Protein 1V30 (pdb70)

InterPro domains:
  IPR009288 Gamma-glutamylcyclotransferase, AIG2-like domain [PF06094] (11-113)
  IPR013024 Gamma-glutamyl cyclotransferase-like [cd06661] (10-86)
  IPR036568 Gamma-glutamyl cyclotransferase-like superfamily [SSF110857] (8-114)

B-factor: mean 22.24, std 8.94, range [10.77, 60.06]

Foldseek 3Di:
DAKAWEQWQCPPPHPNVVLCPPWAWPAKFKFAQWWWFDDPTIAIAGDGDIAITTMIDDDPVSVVVVCVDPVLVQWDWDWTAGPVGIHIYTHGNDDDDHDTDRNNHNCVVVVVVVVPPD

Radius of gyration: 13.66 Å; Cα contacts (8 Å, |Δi|>4): 239; chains: 1; bounding box: 34×33×33 Å

Nearest PDB structures (foldseek):
  1v30-assembly1_A  TM=1.009E+00  e=1.921E-22  Pyrococcus horikoshii
  2qik-assembly1_A  TM=7.817E-01  e=1.006E-06  Bacillus subtilis
  1xhs-assembly1_A  TM=7.812E-01  e=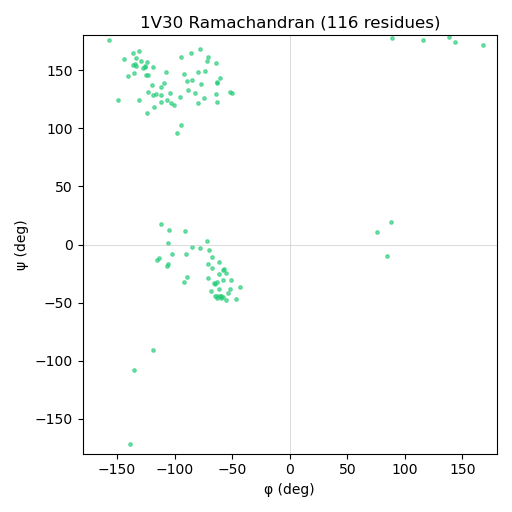1.488E-06  Escherichia coli
  8aq7-assembly2_B  TM=3.906E-01  e=4.083E+00  Homo sapiens
  5wak-assembly1_B  TM=3.330E-01  e=4.829E+00  Homo sapiens

Solvent-accessible surface area: 7212 Å² total; per-residue (Å²): 115,30,79,0,1,5,12,3,26,17,3,149,72,28,108,34,24,151,39,4,139,83,26,107,107,48,12,68,20,96,8,131,35,13,28,1,42,41,48,187,44,6,9,0,17,135,27,183,30,100,0,33,0,8,0,10,48,4,84,142,105,18,25,87,95,8,78,141,32,143,78,26,115,24,27,155,68,33,121,9,70,17,150,64,29,127,3,65,0,26,21,40,27,72,179,49,133,34,132,93,7,135,51,4,24,18,29,29,52,146,118,84,92,108,146,142,130,160

Organism: Pyrococcus horikoshii (strain ATCC 700860 / DSM 12428 / JCM 9974 / NBRC 100139 / OT-3) (NCBI:txid70601)

CATH classification: 3.10.490.10

Secondary structure (DSSP, 8-state):
-EEEEE-STTSTTSTTGGGGTTSEEEEEEEEEEEEEEESSSEEEEEEEEEEEEEEEEE-HHHHHHHTT-GGGGGEEEEEE--TTS-EEEEEE-S---SEE-TTS-TTHHHHHHHHHH-

Structure (mmCIF, N/CA/C/O backbone):
data_1V30
#
_entry.id   1V30
#
_cell.length_a   51.692
_cell.length_b   51.692
_cell.length_c   81.511
_cell.angle_alpha   90.00
_cell.angle_beta   90.00
_cell.angle_gamma   120.00
#
_symmetry.space_group_name_H-M   'P 31 2 1'
#
loop_
_entity.id
_entity.type
_entity.pdbx_description
1 polymer 'Hypothetical UPF0131 protein PH0828'
2 non-polymer '2-[N-CYCLOHEXYLAMINO]ETHANE SULFONIC ACID'
3 water water
#
loop_
_atom_site.group_PDB
_atom_site.id
_atom_site.type_symbol
_atom_site.label_atom_id
_atom_site.label_alt_id
_atom_site.label_comp_id
_atom_site.label_asym_id
_atom_site.label_entity_id
_atom_site.label_seq_id
_atom_site.pdbx_PDB_ins_code
_atom_site.Cartn_x
_atom_site.Cartn_y
_atom_site.Cartn_z
_atom_site.occupancy
_atom_site.B_iso_or_equiv
_atom_site.auth_seq_id
_atom_site.auth_comp_id
_atom_site.auth_asym_id
_atom_site.auth_atom_id
_atom_site.pdbx_PDB_model_num
ATOM 1 N N . SER A 1 7 ? 16.363 37.046 19.051 1.00 33.11 7 SER A N 1
ATOM 2 C CA . SER A 1 7 ? 15.200 36.171 19.379 1.00 32.51 7 SER A CA 1
ATOM 3 C C . SER A 1 7 ? 15.544 34.705 19.132 1.00 31.41 7 SER A C 1
ATOM 4 O O . SER A 1 7 ? 16.016 34.341 18.055 1.00 32.73 7 SER A O 1
ATOM 7 N N . VAL A 1 8 ? 15.305 33.869 20.137 1.00 28.33 8 VAL A N 1
ATOM 8 C CA . VAL A 1 8 ? 15.590 32.441 20.040 1.00 25.27 8 VAL A CA 1
ATOM 9 C C . VAL A 1 8 ? 14.318 31.619 20.230 1.00 22.95 8 VAL A C 1
ATOM 10 O O . VAL A 1 8 ? 13.503 31.913 21.104 1.00 22.86 8 VAL A O 1
ATOM 14 N N . ARG A 1 9 ? 14.155 30.588 19.409 1.00 20.64 9 ARG A N 1
ATOM 15 C CA . ARG A 1 9 ? 12.990 29.719 19.506 1.00 18.47 9 ARG A CA 1
ATOM 16 C C . ARG A 1 9 ? 13.375 28.514 20.361 1.00 17.00 9 ARG A C 1
ATOM 17 O O . ARG A 1 9 ? 14.379 27.854 20.085 1.00 17.05 9 ARG A O 1
ATOM 25 N N . ILE A 1 10 ? 12.594 28.238 21.404 1.00 15.44 10 ILE A N 1
ATOM 26 C CA . ILE A 1 10 ? 12.874 27.101 22.276 1.00 15.20 10 ILE A CA 1
ATOM 27 C C . ILE A 1 10 ? 11.663 26.181 22.404 1.00 12.75 10 ILE A C 1
ATOM 28 O O . ILE A 1 10 ? 10.518 26.621 22.246 1.00 14.99 10 ILE A O 1
ATOM 33 N N . ALA A 1 11 ? 11.925 24.907 22.681 1.00 13.29 11 ALA A N 1
ATOM 34 C CA . ALA A 1 11 ? 10.881 23.901 22.847 1.00 13.73 11 ALA A CA 1
ATOM 35 C C . ALA A 1 11 ? 11.100 23.286 24.222 1.00 12.56 11 ALA A C 1
ATOM 36 O O . ALA A 1 11 ? 12.115 22.619 24.463 1.00 13.21 11 ALA A O 1
ATOM 38 N N . VAL A 1 12 ? 10.153 23.520 25.127 1.00 12.57 12 VAL A N 1
ATOM 39 C CA . VAL A 1 12 ? 10.266 23.016 26.488 1.00 12.15 12 VAL A CA 1
ATOM 40 C C . VAL A 1 12 ? 9.236 21.939 26.806 1.00 11.88 12 VAL A C 1
ATOM 41 O O . VAL A 1 12 ? 8.054 22.059 26.466 1.00 13.25 12 VAL A O 1
ATOM 45 N N . TYR A 1 13 ? 9.704 20.876 27.450 1.00 11.45 13 TYR A N 1
ATOM 46 C CA . TYR A 1 13 ? 8.870 19.730 27.788 1.00 11.82 13 TYR A CA 1
ATOM 47 C C . TYR A 1 13 ? 8.648 19.535 29.277 1.00 12.04 13 TYR A C 1
ATOM 48 O O . TYR A 1 13 ? 7.803 18.733 29.671 1.00 14.06 13 TYR A O 1
ATOM 57 N N . GLY A 1 14 ? 9.395 20.254 30.103 1.00 12.03 14 GLY A N 1
ATOM 58 C CA . GLY A 1 14 ? 9.264 20.040 31.529 1.00 12.58 14 GLY A CA 1
ATOM 59 C C . GLY A 1 14 ? 9.181 21.236 32.442 1.00 12.74 14 GLY A C 1
ATOM 60 O O . GLY A 1 14 ? 8.170 21.935 32.484 1.00 12.66 14 GLY A O 1
ATOM 61 N N . THR A 1 15 ? 10.262 21.463 33.176 1.00 11.45 15 THR A N 1
ATOM 62 C CA . THR A 1 15 ? 10.358 22.523 34.167 1.00 12.23 15 THR A CA 1
ATOM 63 C C . THR A 1 15 ? 9.975 23.933 33.724 1.00 12.41 15 THR A C 1
ATOM 64 O O . THR A 1 15 ? 9.477 24.727 34.532 1.00 11.99 15 THR A O 1
ATOM 68 N N . LEU A 1 16 ? 10.190 24.240 32.452 1.00 12.94 16 LEU A N 1
ATOM 69 C CA . LEU A 1 16 ? 9.865 25.559 31.920 1.00 12.08 16 LEU A CA 1
ATOM 70 C C . LEU A 1 16 ? 8.443 25.686 31.354 1.00 12.56 16 LEU A C 1
ATOM 71 O O . LEU A 1 16 ? 8.006 26.788 31.018 1.00 13.92 16 LEU A O 1
ATOM 76 N N . ARG A 1 17 ? 7.720 24.576 31.247 1.00 13.13 17 ARG A N 1
ATOM 77 C CA . ARG A 1 17 ? 6.355 24.636 30.723 1.00 13.55 17 ARG A CA 1
ATOM 78 C C . ARG A 1 17 ? 5.438 25.448 31.633 1.00 14.66 17 ARG A C 1
ATOM 79 O O . ARG A 1 17 ? 5.699 25.608 32.826 1.00 13.99 17 ARG A O 1
ATOM 87 N N . LYS A 1 18 ? 4.365 25.975 31.052 1.00 14.59 18 LYS A N 1
ATOM 88 C CA . LYS A 1 18 ? 3.403 26.764 31.806 1.00 16.29 18 LYS A CA 1
ATOM 89 C C . LYS A 1 18 ? 2.958 26.031 33.070 1.00 15.68 18 LYS A C 1
ATOM 90 O O . LYS A 1 18 ? 2.579 24.858 33.021 1.00 15.72 18 LYS A O 1
ATOM 96 N N . GLY A 1 19 ? 3.009 26.735 34.198 1.00 15.44 19 GLY A N 1
ATOM 97 C CA . GLY A 1 19 ? 2.596 26.154 35.463 1.00 16.62 19 GLY A CA 1
ATOM 98 C C . GLY A 1 19 ? 3.658 25.339 36.178 1.00 15.37 19 GLY A C 1
ATOM 99 O O . GLY A 1 19 ? 3.471 24.960 37.336 1.00 16.12 19 GLY A O 1
ATOM 100 N N . LYS A 1 20 ? 4.768 25.061 35.499 1.00 14.58 20 LYS A N 1
ATOM 101 C CA . LYS A 1 20 ? 5.850 24.279 36.092 1.00 14.81 20 LYS A CA 1
ATOM 102 C C . LYS A 1 20 ? 6.791 25.179 36.889 1.00 13.80 20 LYS A C 1
ATOM 103 O O . LYS A 1 20 ? 6.782 26.397 36.719 1.00 14.14 20 LYS A O 1
ATOM 109 N N . PRO A 1 21 ? 7.645 24.588 37.746 1.00 14.57 21 PRO A N 1
ATOM 110 C CA . PRO A 1 21 ? 8.570 25.359 38.586 1.00 13.92 21 PRO A CA 1
ATOM 111 C C . PRO A 1 21 ? 9.377 26.543 38.068 1.00 15.51 21 PRO A C 1
ATOM 112 O O . PRO A 1 21 ? 9.582 27.508 38.806 1.00 17.70 21 PRO A O 1
ATOM 116 N N . LEU A 1 22 ? 9.845 26.494 36.830 1.00 14.31 22 LEU A N 1
ATOM 117 C CA . LEU A 1 22 ? 10.640 27.606 36.323 1.00 14.42 22 LEU A CA 1
ATOM 118 C C . LEU A 1 22 ? 9.964 28.413 35.228 1.00 14.01 22 LEU A C 1
ATOM 119 O O . LEU A 1 22 ? 10.620 29.178 34.520 1.00 14.66 22 LEU A O 1
ATOM 124 N N . HIS A 1 23 ? 8.650 28.272 35.098 1.00 14.88 23 HIS A N 1
ATOM 125 C CA . HIS A 1 23 ? 7.963 29.000 34.046 1.00 14.81 23 HIS A CA 1
ATOM 126 C C . HIS A 1 23 ? 8.064 30.513 34.142 1.00 15.55 23 HIS A C 1
ATOM 127 O O . HIS A 1 23 ? 7.949 31.198 33.126 1.00 16.21 23 HIS A O 1
ATOM 134 N N . TRP A 1 24 ? 8.281 31.039 35.343 1.00 16.61 24 TRP A N 1
ATOM 135 C CA . TRP A 1 24 ? 8.373 32.486 35.493 1.00 17.43 24 TRP A CA 1
ATOM 136 C C . TRP A 1 24 ? 9.468 33.099 34.622 1.00 18.24 24 TRP A C 1
ATOM 137 O O . TRP A 1 24 ? 9.424 34.288 34.315 1.00 19.82 24 TRP A 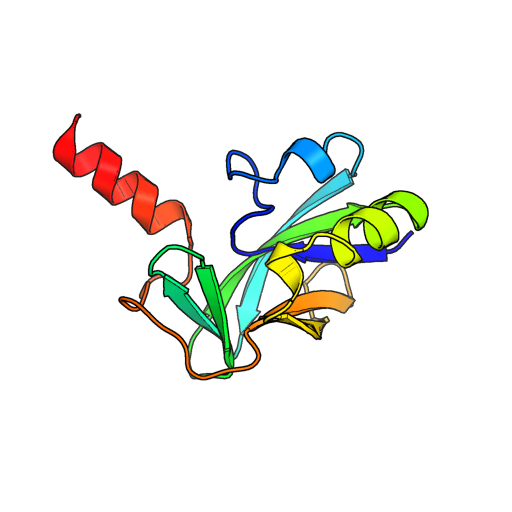O 1
ATOM 148 N N . TYR A 1 25 ? 10.444 32.293 34.211 1.00 18.52 25 TYR A N 1
ATOM 1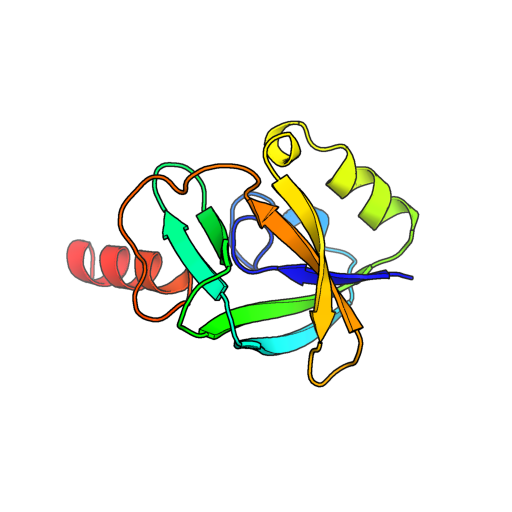49 C CA . TYR A 1 25 ? 11.516 32.796 33.353 1.00 19.23 25 TYR A CA 1
ATOM 150 C C . TYR A 1 25 ? 10.992 33.173 31.967 1.00 19.54 25 TYR A C 1
ATOM 151 O O . TYR A 1 25 ? 11.624 33.950 31.249 1.00 21.19 25 TYR A O 1
ATOM 160 N N . LEU A 1 26 ? 9.837 32.626 31.600 1.00 19.74 26 LEU A N 1
ATOM 161 C CA . LEU A 1 26 ? 9.242 32.879 30.289 1.00 20.89 26 LEU A CA 1
ATOM 162 C C . LEU A 1 26 ? 8.043 33.827 30.293 1.00 22.83 26 LEU A C 1
ATOM 163 O O . LEU A 1 26 ? 7.336 33.936 29.294 1.00 22.82 26 LEU A O 1
ATOM 168 N N . LYS A 1 27 ? 7.820 34.516 31.405 1.00 25.05 27 LYS A N 1
ATOM 169 C CA . LYS A 1 27 ? 6.685 35.426 31.514 1.00 27.77 27 LYS A CA 1
ATOM 170 C C . LYS A 1 27 ? 6.588 36.505 30.439 1.00 28.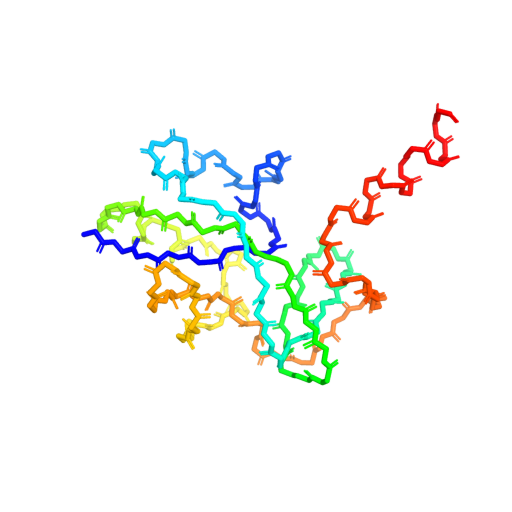56 27 LYS A C 1
ATOM 171 O O . LYS A 1 27 ? 5.497 36.999 30.152 1.00 29.70 27 LYS A O 1
ATOM 177 N N . GLY A 1 28 ? 7.718 36.861 29.836 1.00 27.97 28 GLY A N 1
ATOM 178 C CA . GLY A 1 28 ? 7.700 37.874 28.796 1.00 27.98 28 GLY A CA 1
ATOM 179 C C . GLY A 1 28 ? 7.798 37.287 27.399 1.00 27.57 28 GLY A C 1
ATOM 180 O O . GLY A 1 28 ? 7.636 37.995 26.404 1.00 29.36 28 GLY A O 1
ATOM 181 N N . ALA A 1 29 ? 8.052 35.983 27.325 1.00 26.54 29 ALA A N 1
ATOM 182 C CA . ALA A 1 29 ? 8.194 35.285 26.051 1.00 25.59 29 ALA A CA 1
ATOM 183 C C . ALA A 1 29 ? 6.881 35.126 25.287 1.00 24.94 29 ALA A C 1
ATOM 184 O O . ALA A 1 29 ? 5.798 35.244 25.858 1.00 25.85 29 ALA A O 1
ATOM 186 N N . LYS A 1 30 ? 6.989 34.853 23.990 1.00 23.58 30 LYS A N 1
ATOM 187 C CA . LYS A 1 30 ? 5.810 34.664 23.156 1.00 23.22 30 LYS A CA 1
ATOM 188 C C . LYS A 1 30 ? 5.543 33.182 22.919 1.00 21.53 30 LYS A C 1
ATOM 189 O O . LYS A 1 30 ? 6.389 32.467 22.380 1.00 20.75 30 LYS A O 1
ATOM 195 N N . PHE A 1 31 ? 4.366 32.728 23.338 1.00 21.47 31 PHE A N 1
ATOM 196 C CA . PHE A 1 31 ? 3.961 31.339 23.165 1.00 19.27 31 PHE A CA 1
ATOM 197 C C . PHE A 1 31 ? 3.470 31.148 21.734 1.00 19.26 31 PHE A C 1
ATOM 198 O O . PHE A 1 31 ? 2.541 31.829 21.294 1.00 20.57 31 PHE A O 1
ATOM 206 N N . LEU A 1 32 ? 4.099 30.232 21.004 1.00 17.52 32 LEU A N 1
AT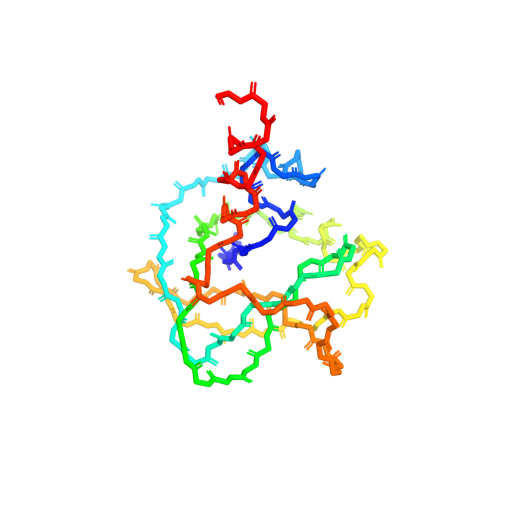OM 207 C CA . LEU A 1 32 ? 3.705 29.966 19.626 1.00 17.51 32 LEU A CA 1
ATOM 208 C C . LEU A 1 32 ? 2.676 28.843 19.565 1.00 17.63 32 LEU A C 1
ATOM 209 O O . LEU A 1 32 ? 1.802 28.833 18.698 1.00 18.77 32 LEU A O 1
ATOM 214 N N . GLY A 1 33 ? 2.783 27.900 20.493 1.00 15.65 33 GLY A N 1
ATOM 215 C CA . GLY A 1 33 ? 1.870 26.775 20.522 1.00 15.32 33 GLY A CA 1
ATOM 216 C C . GLY A 1 33 ? 2.599 25.521 20.956 1.00 15.10 33 GLY A C 1
ATOM 217 O O . GLY A 1 33 ? 3.819 25.536 21.138 1.00 16.48 33 GLY A O 1
ATOM 218 N N . GLU A 1 34 ? 1.858 24.435 21.132 1.00 15.22 34 GLU A N 1
ATOM 219 C CA . GLU A 1 34 ? 2.458 23.173 21.532 1.00 15.00 34 GLU A CA 1
ATOM 220 C C . GLU A 1 34 ? 2.742 22.349 20.288 1.00 15.56 34 GLU A C 1
ATOM 221 O O . GLU A 1 34 ? 2.189 22.608 19.214 1.00 17.08 34 GLU A O 1
ATOM 227 N N . ASP A 1 35 ? 3.617 21.363 20.427 1.00 15.33 35 ASP A N 1
ATOM 228 C CA . ASP A 1 35 ? 3.958 20.495 19.317 1.00 15.62 35 ASP A CA 1
ATOM 229 C C . ASP A 1 35 ? 4.484 19.190 19.896 1.00 16.64 35 ASP A C 1
ATOM 230 O O . ASP A 1 35 ? 4.598 19.046 21.117 1.00 15.79 35 ASP A O 1
ATOM 235 N N . TRP A 1 36 ? 4.777 18.236 19.021 1.00 18.52 36 TRP A N 1
ATOM 236 C CA . TRP A 1 36 ? 5.313 16.951 19.441 1.00 19.68 36 TRP A CA 1
ATOM 237 C C . TRP A 1 36 ? 6.635 16.710 18.727 1.00 20.59 36 TRP A C 1
ATOM 238 O O . TRP A 1 36 ? 6.735 16.880 17.509 1.00 21.54 36 TRP A O 1
ATOM 249 N N . ILE A 1 37 ? 7.651 16.330 19.491 1.00 20.10 37 ILE A N 1
ATOM 250 C CA . ILE A 1 37 ? 8.966 16.059 18.929 1.00 20.55 37 ILE A CA 1
ATOM 251 C C . ILE A 1 37 ? 9.153 14.548 18.845 1.00 19.58 37 ILE A C 1
ATOM 252 O O . ILE A 1 37 ? 9.068 13.842 19.850 1.00 19.06 37 ILE A O 1
ATOM 257 N N . GLU A 1 38 ? 9.395 14.050 17.638 1.00 21.20 38 GLU A N 1
ATOM 258 C CA . GLU A 1 38 ? 9.598 12.624 17.435 1.00 21.74 38 GLU A CA 1
ATOM 259 C C . GLU A 1 38 ? 11.021 12.238 17.821 1.00 20.66 38 GLU A C 1
ATOM 260 O O . GLU A 1 38 ? 11.943 13.040 17.690 1.00 21.07 38 GLU A O 1
ATOM 266 N N . GLY A 1 39 ? 11.194 11.015 18.311 1.00 18.95 39 GLY A N 1
ATOM 267 C CA . GLY A 1 39 ? 12.518 10.545 18.678 1.00 19.00 39 GLY A CA 1
ATOM 268 C C . GLY A 1 39 ? 12.978 10.845 20.092 1.00 18.23 39 GLY A C 1
ATOM 269 O O . GLY A 1 39 ? 14.175 10.805 20.376 1.00 18.46 39 GLY A O 1
ATOM 270 N N . TYR A 1 40 ? 12.039 11.146 20.984 1.00 18.90 40 TYR A N 1
ATOM 271 C CA . TYR A 1 40 ? 12.386 11.436 22.370 1.00 18.09 40 TYR A CA 1
ATOM 272 C C . TYR A 1 40 ? 11.473 10.741 23.369 1.00 17.68 40 TYR A C 1
ATOM 273 O O . TYR A 1 40 ? 10.287 10.539 23.113 1.00 18.89 40 TYR A O 1
ATOM 282 N N . GLN A 1 41 ? 12.049 10.382 24.511 1.00 17.01 41 GLN A N 1
ATOM 283 C CA . GLN A 1 41 ? 11.308 9.750 25.592 1.00 17.41 41 GLN A CA 1
ATOM 284 C C . GLN A 1 41 ? 11.406 10.673 26.797 1.00 15.98 41 GLN A C 1
ATOM 285 O O . GLN A 1 41 ? 12.375 11.423 26.935 1.00 18.20 41 GLN A O 1
ATOM 291 N N . LEU A 1 42 ? 10.407 10.608 27.669 1.00 15.27 42 LEU A N 1
ATOM 292 C CA . LEU A 1 42 ? 10.364 11.454 28.855 1.00 14.91 42 LEU A CA 1
ATOM 293 C C . LEU A 1 42 ? 10.366 10.626 30.131 1.00 13.32 42 LEU A C 1
ATOM 294 O O . LEU A 1 42 ? 9.563 9.705 30.278 1.00 15.43 42 LEU A O 1
ATOM 299 N N . TYR A 1 43 ? 11.272 10.962 31.043 1.00 13.41 43 TYR A N 1
ATOM 300 C CA . TYR A 1 43 ? 11.387 10.286 32.330 1.00 13.80 43 TYR A CA 1
ATOM 301 C C . TYR A 1 43 ? 11.268 11.331 33.430 1.00 13.21 43 TYR A C 1
ATOM 302 O O . TYR A 1 43 ? 11.532 12.515 33.204 1.00 13.89 43 TYR A O 1
ATOM 311 N N . PHE A 1 44 ? 10.889 10.901 34.626 1.00 12.77 44 PHE A N 1
ATOM 312 C CA . PHE A 1 44 ? 10.756 11.842 35.725 1.00 12.04 44 PHE A CA 1
ATOM 313 C C . PHE A 1 44 ? 11.055 11.233 37.084 1.00 12.11 44 PHE A C 1
ATOM 314 O O . PHE A 1 44 ? 10.474 10.216 37.454 1.00 13.91 44 PHE A O 1
ATOM 322 N N . GLU A 1 45 ? 11.997 11.840 37.801 1.00 11.72 45 GLU A N 1
ATOM 323 C CA . GLU A 1 45 ? 12.322 11.413 39.160 1.00 12.10 45 GLU A CA 1
ATOM 324 C C . GLU A 1 45 ? 11.995 12.661 39.982 1.00 12.52 45 GLU A C 1
ATOM 325 O O . GLU A 1 45 ? 10.859 12.823 40.426 1.00 13.63 45 GLU A O 1
ATOM 331 N N . TYR A 1 46 ? 12.975 13.542 40.176 1.00 12.19 46 TYR A N 1
ATOM 332 C CA . TYR A 1 46 ? 12.737 14.803 40.882 1.00 12.84 46 TYR A CA 1
ATOM 333 C C . TYR A 1 46 ? 12.726 15.910 39.831 1.00 13.67 46 TYR A C 1
ATOM 334 O O . TYR A 1 46 ? 12.263 17.026 40.081 1.00 13.99 46 TYR A O 1
ATOM 343 N N . LEU A 1 47 ? 13.254 15.581 38.654 1.00 12.59 47 LEU A N 1
ATOM 344 C CA . LEU A 1 47 ? 13.331 16.489 37.515 1.00 12.55 47 LEU A CA 1
ATOM 345 C C . LEU A 1 47 ? 12.916 15.722 36.273 1.00 12.02 47 LEU A C 1
ATOM 346 O O . LEU A 1 47 ? 13.043 14.497 36.220 1.00 13.06 47 LEU A O 1
ATOM 351 N N . PRO A 1 48 ? 12.420 16.434 35.254 1.00 11.91 48 PRO A N 1
ATOM 352 C CA . PRO A 1 48 ? 12.000 15.798 34.003 1.00 10.90 48 PRO A CA 1
ATOM 353 C C . PRO A 1 48 ? 13.207 15.633 33.085 1.00 10.77 48 PRO A C 1
ATOM 354 O O . PRO A 1 48 ? 14.065 16.516 33.016 1.00 11.41 48 PRO A O 1
ATOM 358 N N . TYR A 1 49 ? 13.261 14.513 32.373 1.00 12.38 49 TYR A N 1
ATOM 359 C CA . TYR A 1 49 ? 14.378 14.237 31.480 1.00 13.10 49 TYR A CA 1
ATOM 360 C C . TYR A 1 49 ? 13.948 13.793 30.096 1.00 13.54 49 TYR A C 1
ATOM 361 O O . TYR A 1 49 ? 13.212 12.825 29.952 1.00 14.05 49 TYR A O 1
ATOM 370 N N . ALA A 1 50 ? 14.410 14.506 29.075 1.00 14.58 50 ALA A N 1
ATOM 371 C CA . ALA A 1 50 ? 14.109 14.116 27.704 1.00 14.32 50 ALA A CA 1
ATOM 372 C C . ALA A 1 50 ? 15.398 13.536 27.136 1.00 14.73 50 ALA A C 1
ATOM 373 O O . ALA A 1 50 ? 16.449 14.176 27.178 1.00 16.30 50 ALA A O 1
ATOM 375 N N .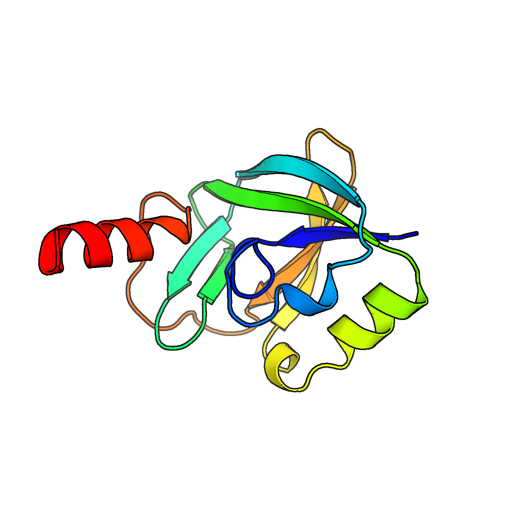 VAL A 1 51 ? 15.317 12.305 26.649 1.00 15.66 51 VAL A N 1
ATOM 376 C CA . VAL A 1 51 ? 16.470 11.637 26.055 1.00 16.81 51 VAL A CA 1
ATOM 377 C C . VAL A 1 51 ? 16.021 11.006 24.753 1.00 18.49 51 VAL A C 1
ATOM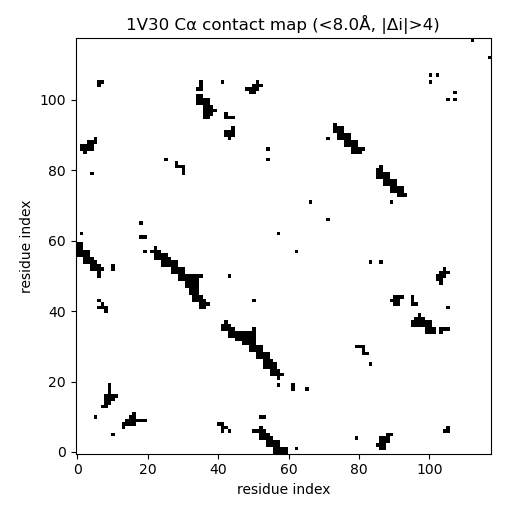 378 O O . VAL A 1 51 ? 14.847 10.686 24.586 1.00 17.37 51 VAL A O 1
ATOM 382 N N . LYS A 1 52 ? 16.954 10.833 23.825 1.00 19.36 52 LYS A N 1
ATOM 383 C CA . LYS A 1 52 ? 16.611 10.235 22.546 1.00 20.55 52 LYS A CA 1
ATOM 384 C C . LYS A 1 52 ? 16.138 8.806 22.737 1.00 20.17 52 LYS A C 1
ATOM 385 O O . LYS A 1 52 ? 16.683 8.062 23.549 1.00 21.23 52 LYS A O 1
ATOM 391 N N . GLY A 1 53 ? 15.113 8.436 21.979 1.00 20.24 53 GLY A N 1
ATOM 392 C CA . GLY A 1 53 ? 14.565 7.099 22.063 1.00 22.37 53 GLY A CA 1
ATOM 393 C C . GLY A 1 53 ? 13.246 7.021 21.323 1.00 23.87 53 GLY A C 1
ATOM 394 O O . GLY A 1 53 ? 12.710 8.034 20.879 1.00 24.51 53 GLY A O 1
ATOM 395 N N . LYS A 1 54 ? 12.725 5.808 21.189 1.00 25.00 54 LYS A N 1
ATOM 396 C CA . LYS A 1 54 ? 11.459 5.574 20.508 1.00 26.07 54 LYS A CA 1
ATOM 397 C C . LYS A 1 54 ? 10.302 6.264 21.226 1.00 24.38 54 LYS A C 1
ATOM 398 O O . LYS A 1 54 ? 10.064 6.010 22.407 1.00 26.10 54 LYS A O 1
ATOM 404 N N . GLY A 1 55 ? 9.589 7.131 20.511 1.00 23.43 55 GLY A N 1
ATOM 405 C CA . GLY A 1 55 ? 8.458 7.828 21.102 1.00 22.48 55 GLY A CA 1
ATOM 406 C C . GLY A 1 55 ? 8.355 9.294 20.723 1.00 21.65 55 GLY A C 1
ATOM 407 O O . GLY A 1 55 ? 9.193 9.813 19.984 1.00 21.46 55 GLY A O 1
ATOM 408 N N . LYS A 1 56 ? 7.314 9.964 21.212 1.00 19.78 56 LYS A N 1
ATOM 409 C CA . LYS A 1 56 ? 7.140 11.384 20.928 1.00 19.80 56 LYS A CA 1
ATOM 410 C C . LYS A 1 56 ? 7.016 12.182 22.217 1.00 19.49 56 LYS A C 1
ATOM 411 O O . LYS A 1 56 ? 6.449 11.721 23.208 1.00 18.63 56 LYS A O 1
ATOM 417 N N . LEU A 1 57 ? 7.543 13.396 22.177 1.00 18.54 57 LEU A N 1
ATOM 418 C CA . LEU A 1 57 ? 7.574 14.276 23.332 1.00 17.05 57 LEU A CA 1
ATOM 419 C C . LEU A 1 57 ? 6.756 15.550 23.144 1.00 15.62 57 LEU A C 1
ATOM 420 O O . LEU A 1 57 ? 6.915 16.256 22.147 1.00 17.30 57 LEU A O 1
ATOM 425 N N . LYS A 1 58 ? 5.885 15.851 24.103 1.00 15.36 58 LYS A N 1
ATOM 426 C CA . LYS A 1 58 ? 5.081 17.060 24.017 1.00 15.75 58 LYS A CA 1
ATOM 427 C C . LYS A 1 58 ? 5.885 18.257 24.510 1.00 14.85 58 LYS A C 1
ATOM 428 O O . LYS A 1 58 ? 6.492 18.216 25.587 1.00 14.93 58 LYS A O 1
ATOM 434 N N . VAL A 1 59 ? 5.889 19.319 23.715 1.00 13.50 59 VAL A N 1
ATOM 435 C CA . VAL A 1 59 ? 6.598 20.535 24.071 1.00 13.42 59 VAL A CA 1
ATOM 436 C C . VAL A 1 59 ? 5.732 21.761 23.847 1.00 14.54 59 VAL A C 1
ATOM 437 O O . VAL A 1 59 ? 4.730 21.718 23.126 1.00 14.33 59 VAL A O 1
ATOM 441 N N . GLU A 1 60 ? 6.125 22.845 24.502 1.00 13.63 60 GLU A N 1
ATOM 442 C CA . GLU A 1 60 ? 5.499 24.146 24.338 1.00 13.85 60 GLU A CA 1
ATOM 443 C C . GLU A 1 60 ? 6.611 24.921 23.645 1.00 14.01 60 GLU A C 1
ATOM 444 O O . GLU A 1 60 ? 7.756 24.911 24.107 1.00 14.11 60 GLU A O 1
ATOM 450 N N . VAL A 1 61 ? 6.293 25.573 22.533 1.00 14.30 61 VAL A N 1
ATOM 451 C CA . VAL A 1 61 ? 7.299 26.322 21.792 1.00 14.08 61 VAL A CA 1
ATOM 452 C C . VAL A 1 61 ? 7.155 27.821 22.027 1.00 15.36 61 VAL A C 1
ATOM 453 O O . VAL A 1 61 ? 6.058 28.379 21.908 1.00 16.14 61 VAL A O 1
ATOM 457 N N . TYR A 1 62 ? 8.271 28.463 22.362 1.00 15.81 62 TYR A N 1
ATOM 458 C CA . TYR A 1 62 ? 8.296 29.894 22.637 1.00 17.52 62 TYR A CA 1
ATOM 459 C C . TYR A 1 62 ? 9.374 30.626 21.862 1.00 17.76 62 TYR A C 1
ATOM 460 O O . TYR A 1 62 ? 10.362 30.031 21.420 1.00 18.36 62 TYR A O 1
ATOM 469 N N . GLU A 1 63 ? 9.171 31.929 21.710 1.00 19.33 63 GLU A N 1
ATOM 470 C CA . GLU A 1 63 ? 10.148 32.802 21.079 1.00 20.49 63 GLU A CA 1
ATOM 471 C C . GLU A 1 63 ? 10.600 33.659 22.254 1.00 20.27 63 GLU A C 1
ATOM 472 O O . GLU A 1 63 ? 9.772 34.290 22.915 1.00 20.80 63 GLU A O 1
ATOM 478 N N . VAL A 1 64 ? 11.900 33.664 22.535 1.00 20.29 64 VAL A N 1
ATOM 479 C CA . VAL A 1 64 ? 12.438 34.448 23.642 1.00 21.33 64 VAL A CA 1
ATOM 480 C C . VAL A 1 64 ? 13.572 35.329 23.132 1.00 21.25 64 VAL A C 1
ATOM 481 O O . VAL A 1 64 ? 14.226 34.986 22.149 1.00 22.05 64 VAL A O 1
ATOM 485 N N . ASP A 1 65 ? 13.803 36.467 23.783 1.00 22.50 65 ASP A N 1
ATOM 486 C CA . ASP A 1 65 ? 14.893 37.330 23.347 1.00 23.10 65 ASP A CA 1
ATOM 487 C C . ASP A 1 65 ? 16.221 36.766 23.839 1.00 22.66 65 ASP A C 1
ATOM 488 O O . ASP A 1 65 ? 16.251 35.847 24.661 1.00 21.84 65 ASP A O 1
ATOM 493 N N . LYS A 1 66 ? 17.314 37.312 23.322 1.00 23.07 66 LYS A N 1
ATOM 494 C CA . LYS A 1 66 ? 18.653 36.858 23.672 1.00 23.90 66 LYS A CA 1
ATOM 495 C C . LYS A 1 66 ? 18.939 36.880 25.170 1.00 22.37 66 LYS A C 1
ATOM 496 O O . LYS A 1 66 ? 19.448 35.904 25.727 1.00 21.14 66 LYS A O 1
ATOM 502 N N . GLU A 1 67 ? 18.606 37.988 25.821 1.00 22.34 67 GLU A N 1
ATOM 503 C CA . GLU A 1 67 ? 18.848 38.135 27.250 1.00 23.31 67 GLU A CA 1
ATOM 504 C C . GLU A 1 67 ? 18.120 37.054 28.044 1.00 22.20 67 GLU A C 1
ATOM 505 O O . GLU A 1 67 ? 18.690 36.453 28.953 1.00 22.33 67 GLU A O 1
ATOM 511 N N . THR A 1 68 ? 16.864 36.800 27.691 1.00 21.87 68 THR A N 1
ATOM 512 C CA . THR A 1 68 ? 16.078 35.784 28.379 1.00 21.68 68 THR A CA 1
ATOM 513 C C . THR A 1 68 ? 16.694 34.400 28.186 1.00 19.80 68 THR A C 1
ATOM 514 O O . THR A 1 68 ? 16.838 33.641 29.144 1.00 19.88 68 THR A O 1
ATOM 518 N N . PHE A 1 69 ? 17.065 34.072 26.952 1.00 18.72 69 PHE A N 1
ATOM 519 C CA . PHE A 1 69 ? 17.670 32.773 26.686 1.00 18.73 69 PHE A CA 1
ATOM 520 C C . PHE A 1 69 ? 18.958 32.586 27.484 1.00 18.37 69 PHE A C 1
ATOM 521 O O . PHE A 1 69 ? 19.179 31.530 28.076 1.00 18.06 69 PHE A O 1
ATOM 529 N N . GLU A 1 70 ? 19.815 33.603 27.493 1.00 18.35 70 GLU A N 1
ATOM 530 C CA . GLU A 1 70 ? 21.070 33.512 28.231 1.00 18.67 70 GLU A CA 1
ATOM 531 C C . GLU A 1 70 ? 20.837 33.322 29.727 1.00 18.49 70 GLU A C 1
ATOM 532 O O . GLU A 1 70 ? 21.569 32.577 30.383 1.00 18.34 70 GLU A O 1
ATOM 538 N N . ARG A 1 71 ? 19.819 33.987 30.271 1.00 18.73 71 ARG A N 1
ATOM 539 C CA . ARG A 1 71 ? 19.516 33.853 31.692 1.00 20.77 71 ARG A CA 1
ATOM 540 C C . ARG A 1 71 ? 19.120 32.420 32.016 1.00 18.77 71 ARG A C 1
ATOM 541 O O . ARG A 1 71 ? 19.568 31.848 33.011 1.00 19.04 71 ARG A O 1
ATOM 549 N N . ILE A 1 72 ? 18.273 31.846 31.170 1.00 18.15 72 ILE A N 1
ATOM 550 C CA . ILE A 1 72 ? 17.817 30.478 31.368 1.00 17.78 72 ILE A CA 1
ATOM 551 C C . ILE A 1 72 ? 18.974 29.494 31.250 1.00 18.55 72 ILE A C 1
ATOM 552 O O . ILE A 1 72 ? 19.113 28.582 32.065 1.00 17.36 72 ILE A O 1
ATOM 557 N N . ASN A 1 73 ? 19.812 29.694 30.238 1.00 18.50 73 ASN A N 1
ATOM 558 C CA . ASN A 1 73 ? 20.938 28.802 29.995 1.00 18.91 73 ASN A CA 1
ATOM 559 C C . ASN A 1 73 ? 22.055 28.953 31.029 1.00 20.29 73 ASN A C 1
ATOM 560 O O . ASN A 1 73 ? 23.098 28.306 30.924 1.00 21.35 73 ASN A O 1
ATOM 565 N N . GLU A 1 74 ? 21.824 29.807 32.023 1.00 20.67 74 GLU A N 1
ATOM 566 C CA . GLU A 1 74 ? 22.778 30.035 33.105 1.00 23.42 74 GLU A CA 1
ATOM 567 C C . GLU A 1 74 ? 22.280 29.376 34.392 1.00 22.71 74 GLU A C 1
ATOM 568 O O . GLU A 1 74 ? 23.058 29.156 35.323 1.00 26.52 74 GLU A O 1
ATOM 574 N N . ILE A 1 75 ? 20.985 29.072 34.442 1.00 22.95 75 ILE A N 1
ATOM 575 C CA . ILE A 1 75 ? 20.382 28.444 35.619 1.00 22.51 75 ILE A CA 1
ATOM 576 C C . ILE A 1 75 ? 21.173 27.200 36.030 1.00 21.95 75 ILE A C 1
ATOM 577 O O . ILE A 1 75 ? 21.490 26.346 35.201 1.00 20.36 75 ILE A O 1
ATOM 582 N N . GLU A 1 76 ? 21.489 27.106 37.317 1.00 21.03 76 GLU A N 1
ATOM 583 C CA . GLU A 1 76 ? 22.260 25.990 37.847 1.00 20.44 76 GLU A CA 1
ATOM 584 C C . GLU A 1 76 ? 21.684 24.617 37.498 1.00 18.46 76 GLU A C 1
ATOM 585 O O . GLU A 1 76 ? 22.421 23.698 37.146 1.00 18.86 76 GLU A O 1
ATOM 591 N N . ILE A 1 77 ? 20.364 24.482 37.586 1.00 16.89 77 ILE A N 1
ATOM 592 C CA . ILE A 1 77 ? 19.710 23.210 37.309 1.00 18.05 77 ILE A CA 1
ATOM 593 C C . ILE A 1 77 ? 19.922 22.724 35.873 1.00 16.16 77 ILE A C 1
ATOM 594 O O . ILE A 1 77 ? 19.686 21.557 35.560 1.00 17.39 77 ILE A O 1
ATOM 599 N N . GLY A 1 78 ? 20.377 23.620 35.002 1.00 15.98 78 GLY A N 1
ATOM 600 C CA . GLY A 1 78 ? 20.622 23.244 33.622 1.00 16.72 78 GLY A CA 1
ATOM 601 C C . GLY A 1 78 ? 21.923 22.476 33.440 1.00 17.49 78 GLY A C 1
ATOM 602 O O . GLY A 1 78 ? 22.232 22.027 32.335 1.00 17.49 78 GLY A O 1
ATOM 603 N N . THR A 1 79 ? 22.669 22.317 34.533 1.00 17.96 79 THR A N 1
ATOM 604 C CA . THR A 1 79 ? 23.958 21.621 34.541 1.00 19.44 79 THR A CA 1
ATOM 605 C C . THR A 1 79 ? 23.986 20.280 33.818 1.00 17.72 79 THR A C 1
ATOM 606 O O . THR A 1 79 ? 24.902 20.002 33.040 1.00 16.61 79 THR A O 1
ATOM 610 N N . GLY A 1 80 ? 22.993 19.445 34.085 1.00 16.16 80 GLY A N 1
ATOM 611 C CA . GLY A 1 80 ? 22.959 18.130 33.476 1.00 14.23 80 GLY A CA 1
ATOM 612 C C . GLY A 1 80 ? 22.347 18.033 32.093 1.00 12.42 80 GLY A C 1
ATOM 613 O O . GLY A 1 80 ? 22.332 16.953 31.509 1.00 14.46 80 GLY A O 1
ATOM 614 N N . TYR A 1 81 ? 21.846 19.146 31.567 1.00 13.44 81 TYR A N 1
ATOM 615 C CA . TYR A 1 81 ? 21.232 19.153 30.244 1.00 12.89 81 TYR A CA 1
ATOM 616 C C . TYR A 1 81 ? 22.127 19.852 29.224 1.00 13.29 81 TYR A C 1
ATOM 617 O O . TYR A 1 81 ? 22.862 20.773 29.564 1.00 15.57 81 TYR A O 1
ATOM 626 N N . ARG A 1 82 ? 22.070 19.412 27.975 1.00 15.04 82 ARG A N 1
ATOM 627 C CA . ARG A 1 82 ? 22.854 20.058 26.937 1.00 16.13 82 ARG A CA 1
ATOM 628 C C . ARG A 1 82 ? 21.904 20.509 25.833 1.00 15.71 82 ARG A C 1
ATOM 629 O O . ARG A 1 82 ? 20.893 19.865 25.556 1.00 15.54 82 ARG A O 1
ATOM 637 N N . LEU A 1 83 ? 22.242 21.632 25.219 1.00 14.78 83 LEU A N 1
ATOM 638 C CA . LEU A 1 83 ? 21.429 22.248 24.184 1.00 15.30 83 LEU A CA 1
ATOM 639 C C . LEU A 1 83 ? 21.484 21.519 22.849 1.00 15.74 83 LEU A C 1
ATOM 640 O O . LEU A 1 83 ? 22.560 21.280 22.308 1.00 16.28 83 LEU A O 1
ATOM 645 N N . VAL A 1 84 ? 20.318 21.161 22.322 1.00 14.98 84 VAL A N 1
ATOM 646 C CA . VAL A 1 84 ? 20.235 20.493 21.032 1.00 15.96 84 VAL A CA 1
ATOM 647 C C . VAL A 1 84 ? 19.188 21.212 20.195 1.00 16.15 84 VAL A C 1
ATOM 648 O O . VAL A 1 84 ? 18.416 22.026 20.709 1.00 17.61 84 VAL A O 1
ATOM 652 N N . GLU A 1 85 ? 19.173 20.922 18.902 1.00 15.94 85 GLU A N 1
ATOM 653 C CA . GLU A 1 85 ? 18.208 21.529 18.005 1.00 17.01 85 GLU A CA 1
ATOM 654 C C . GLU A 1 85 ? 17.199 20.480 17.578 1.00 18.04 85 GLU A C 1
ATOM 655 O O . GLU A 1 85 ? 17.554 19.330 17.324 1.00 20.20 85 GLU A O 1
ATOM 661 N N . VAL A 1 86 ? 15.934 20.883 17.529 1.00 17.50 86 VAL A N 1
ATOM 662 C CA . VAL A 1 86 ? 14.863 19.992 17.119 1.00 16.58 86 VAL A CA 1
ATOM 663 C C . VAL A 1 86 ? 13.951 20.704 16.133 1.00 16.50 86 VAL A C 1
ATOM 664 O O . VAL A 1 86 ? 13.872 21.934 16.107 1.00 17.14 86 VAL A O 1
ATOM 668 N N . SER A 1 87 ? 13.267 19.927 15.306 1.00 17.13 87 SER A N 1
ATOM 669 C CA . SER A 1 87 ? 12.345 20.510 14.345 1.00 19.14 87 SER A CA 1
ATOM 670 C C . SER A 1 87 ? 10.969 20.630 14.992 1.00 18.24 87 SER A C 1
ATOM 671 O O . SER A 1 87 ? 10.560 19.752 15.750 1.00 19.64 87 SER A O 1
ATOM 674 N N . THR A 1 88 ? 10.279 21.732 14.725 1.00 17.66 88 THR A N 1
ATOM 675 C CA . THR A 1 88 ? 8.925 21.932 15.234 1.00 17.17 88 THR A CA 1
ATOM 676 C C . THR A 1 88 ? 8.137 22.499 14.066 1.00 17.79 88 THR A C 1
ATOM 677 O O . THR A 1 88 ? 8.724 22.956 13.082 1.00 18.92 88 THR A O 1
ATOM 681 N N . LYS A 1 89 ? 6.814 22.483 14.165 1.00 18.03 89 LYS A N 1
ATOM 682 C CA . LYS A 1 89 ? 5.998 23.006 13.079 1.00 17.68 89 LYS A CA 1
ATOM 683 C C . LYS A 1 89 ? 6.099 24.521 12.959 1.00 18.60 89 LYS A C 1
ATOM 684 O O . LYS A 1 89 ? 5.548 25.114 12.031 1.00 20.75 89 LYS A O 1
ATOM 690 N N . PHE A 1 90 ? 6.811 25.145 13.893 1.00 18.00 90 PHE A N 1
ATOM 691 C CA . PHE A 1 90 ? 7.002 26.591 13.865 1.00 18.32 90 PHE A CA 1
ATOM 692 C C . PHE A 1 90 ? 8.425 26.905 13.422 1.00 18.58 90 PHE A C 1
ATOM 693 O O . PHE A 1 90 ? 8.814 28.069 13.354 1.00 21.14 90 PHE A O 1
ATOM 701 N N . GLY A 1 91 ? 9.191 25.860 13.125 1.00 18.08 91 GLY A N 1
ATOM 702 C CA . GLY A 1 91 ? 10.573 26.035 12.712 1.00 17.30 91 GLY A CA 1
ATOM 703 C C . GLY A 1 91 ? 11.528 25.418 13.720 1.00 17.71 91 GLY A C 1
ATOM 704 O O . GLY A 1 91 ? 11.108 24.923 14.767 1.00 17.77 91 GLY A O 1
ATOM 705 N N . LYS A 1 92 ? 12.818 25.435 13.406 1.00 16.30 92 LYS A N 1
ATOM 706 C CA . LYS A 1 92 ? 13.819 24.871 14.302 1.00 16.90 92 LYS A CA 1
ATOM 707 C C . LYS A 1 92 ? 13.816 25.578 15.653 1.00 14.99 92 LYS A C 1
ATOM 708 O O . LYS A 1 92 ? 13.617 26.791 15.738 1.00 16.28 92 LYS A O 1
ATOM 714 N N . ALA A 1 93 ? 14.038 24.804 16.711 1.00 15.07 93 ALA A N 1
ATOM 715 C CA . ALA A 1 93 ? 14.064 25.346 18.063 1.00 13.78 93 ALA A CA 1
ATOM 716 C C . ALA A 1 93 ? 15.112 24.627 18.898 1.00 14.99 93 ALA A C 1
ATOM 717 O O . ALA A 1 93 ? 15.534 23.518 18.560 1.00 15.66 93 ALA A O 1
ATOM 719 N N . PHE A 1 94 ? 15.538 25.272 19.978 1.00 13.70 94 PHE A N 1
ATOM 720 C CA . PHE A 1 94 ? 16.504 24.670 20.883 1.00 14.27 94 PHE A CA 1
ATOM 721 C C . PHE A 1 94 ? 15.742 23.939 21.980 1.00 14.38 94 PHE A C 1
ATOM 722 O O . PHE A 1 94 ? 14.658 24.365 22.395 1.00 16.18 94 PHE A O 1
ATOM 730 N N . LEU A 1 95 ? 16.321 22.841 22.444 1.00 14.05 95 LEU A N 1
ATOM 731 C CA . LEU A 1 95 ? 15.729 22.025 23.492 1.00 13.48 95 LEU A CA 1
ATOM 732 C C . LEU A 1 95 ? 16.857 21.568 24.403 1.00 14.36 95 LEU A C 1
ATOM 733 O O . LEU A 1 95 ? 17.974 21.327 23.936 1.00 14.56 95 LEU A O 1
ATOM 738 N N . TRP A 1 96 ? 16.573 21.473 25.698 1.00 13.08 96 TRP A N 1
ATOM 739 C CA . TRP A 1 96 ? 17.564 21.048 26.673 1.00 13.60 96 TRP A CA 1
ATOM 740 C C . TRP A 1 96 ? 17.418 19.558 26.903 1.00 13.59 96 TRP A C 1
ATOM 741 O O . TRP A 1 96 ? 16.508 19.107 27.598 1.00 13.84 96 TRP A O 1
ATOM 752 N N . GLU A 1 97 ? 18.329 18.806 26.299 1.00 14.88 97 GLU A N 1
ATOM 753 C CA . GLU A 1 97 ? 18.346 17.356 26.385 1.00 16.38 97 GLU A CA 1
ATOM 754 C C . GLU A 1 97 ? 19.139 16.872 27.595 1.00 15.35 97 GLU A C 1
ATOM 755 O O . GLU A 1 97 ? 20.250 17.338 27.845 1.00 17.99 97 GLU A O 1
ATOM 761 N N . TRP A 1 98 ? 18.571 15.938 28.352 1.00 15.67 98 TRP A N 1
ATOM 762 C CA . TRP A 1 98 ? 19.278 15.412 29.513 1.00 14.56 98 TRP A CA 1
ATOM 763 C C . TRP A 1 98 ? 20.532 14.710 28.981 1.00 15.35 98 TRP A C 1
ATOM 764 O O . TRP A 1 98 ? 20.449 13.887 28.068 1.00 16.65 98 TRP A O 1
ATOM 775 N N . GLY A 1 99 ? 21.684 15.037 29.559 1.00 16.52 99 GLY A N 1
ATOM 776 C CA . GLY A 1 99 ? 22.942 14.475 29.085 1.00 18.54 99 GLY A CA 1
ATOM 777 C C . GLY A 1 99 ? 23.484 13.193 29.690 1.00 20.69 99 GLY A C 1
ATOM 778 O O . GLY A 1 99 ? 24.642 12.839 29.449 1.00 23.37 99 GLY A O 1
ATOM 779 N N . SER A 1 100 ? 22.670 12.490 30.468 1.00 21.11 100 SER A N 1
ATOM 780 C CA . SER A 1 100 ? 23.104 11.239 31.081 1.00 21.84 100 SER A CA 1
ATOM 781 C C . SER A 1 100 ? 21.971 10.231 31.005 1.00 20.99 100 SER A C 1
ATOM 782 O O . SER A 1 100 ? 20.970 10.471 30.337 1.00 21.20 100 SER A O 1
ATOM 785 N N . LYS A 1 101 ? 22.139 9.095 31.674 1.00 22.40 101 LYS A N 1
ATOM 786 C CA . LYS A 1 101 ? 21.099 8.077 31.693 1.00 22.22 101 LYS A CA 1
ATOM 787 C C . LYS A 1 101 ? 19.898 8.716 32.377 1.00 20.47 101 LYS A C 1
ATOM 788 O O . LYS A 1 101 ? 20.056 9.438 33.359 1.00 19.49 101 LYS A O 1
ATOM 794 N N . PRO A 1 102 ? 18.686 8.469 31.868 1.00 19.37 102 PRO A N 1
ATOM 795 C CA . PRO A 1 102 ? 17.528 9.078 32.525 1.00 18.73 102 PRO A CA 1
ATOM 796 C C . PRO A 1 102 ? 17.260 8.407 33.868 1.00 18.32 102 PRO A C 1
ATOM 797 O O . PRO A 1 102 ? 17.682 7.270 34.097 1.00 18.38 102 PRO A O 1
ATOM 801 N N . ARG A 1 103 ? 16.566 9.115 34.752 1.00 16.16 103 ARG A N 1
ATOM 802 C CA . ARG A 1 103 ? 16.220 8.590 36.069 1.00 15.53 103 ARG A CA 1
ATOM 803 C C . ARG A 1 103 ? 14.713 8.701 36.279 1.00 15.15 103 ARG A C 1
ATOM 804 O O . ARG A 1 103 ? 14.055 9.570 35.694 1.00 15.91 103 ARG A O 1
ATOM 812 N N . GLY A 1 104 ? 14.165 7.819 37.109 1.00 15.08 104 GLY A N 1
ATOM 813 C CA . GLY A 1 104 ? 12.741 7.864 37.385 1.00 16.50 104 GLY A CA 1
ATOM 814 C C . GLY A 1 104 ? 11.892 7.060 36.424 1.00 17.55 104 GLY A C 1
ATOM 815 O O . GLY A 1 104 ? 12.397 6.478 35.469 1.00 18.97 104 GLY A O 1
ATOM 816 N N . LYS A 1 105 ? 10.588 7.041 36.670 1.00 18.10 105 LYS A N 1
ATOM 817 C CA . LYS A 1 105 ? 9.673 6.287 35.824 1.00 20.01 105 LYS A CA 1
ATOM 818 C C . LYS A 1 105 ? 9.458 6.964 34.479 1.00 18.96 105 LYS A C 1
ATOM 819 O O . LYS A 1 105 ? 9.513 8.188 34.366 1.00 17.38 105 LYS A O 1
ATOM 825 N N . ARG A 1 106 ? 9.217 6.160 33.454 1.00 19.70 106 ARG A N 1
ATOM 826 C CA . ARG A 1 106 ? 8.968 6.706 32.133 1.00 20.22 106 ARG A CA 1
ATOM 827 C C . ARG A 1 106 ? 7.552 7.254 32.054 1.00 19.63 106 ARG A C 1
ATOM 828 O O . ARG A 1 106 ? 6.611 6.642 32.559 1.00 19.94 106 ARG A O 1
ATOM 836 N N . ILE A 1 107 ? 7.404 8.417 31.432 1.00 17.37 107 ILE A N 1
ATOM 837 C CA . ILE A 1 107 ? 6.086 9.007 31.250 1.00 17.47 107 ILE A CA 1
ATOM 838 C C . ILE A 1 107 ? 5.708 8.599 29.827 1.00 18.24 107 ILE A C 1
ATOM 839 O O . ILE A 1 107 ? 6.118 9.227 28.850 1.00 17.98 107 ILE A O 1
ATOM 844 N N . LYS A 1 108 ? 4.948 7.510 29.733 1.00 19.29 108 LYS A N 1
ATOM 845 C CA . LYS A 1 108 ? 4.534 6.925 28.459 1.00 20.78 108 LYS A CA 1
ATOM 846 C C . LYS A 1 108 ? 3.879 7.854 27.452 1.00 20.05 108 LYS A C 1
ATOM 847 O O . LYS A 1 108 ? 4.119 7.730 26.254 1.00 21.44 108 LYS A O 1
ATOM 853 N N . SER A 1 109 ? 3.047 8.774 27.923 1.00 18.99 109 SER A N 1
ATOM 854 C CA . SER A 1 109 ? 2.368 9.690 27.014 1.00 18.79 109 SER A CA 1
ATOM 855 C C . SER A 1 109 ? 3.323 10.707 26.403 1.00 18.73 109 SER A C 1
ATOM 856 O O . SER A 1 109 ? 3.002 11.340 25.398 1.00 19.62 109 SER A O 1
ATOM 859 N N . GLY A 1 110 ? 4.496 10.856 27.011 1.00 17.23 110 GLY A N 1
ATOM 860 C CA . GLY A 1 110 ? 5.469 11.817 26.523 1.00 16.55 110 GLY A CA 1
ATOM 861 C C . GLY A 1 110 ? 5.060 13.232 26.894 1.00 15.02 110 GLY A C 1
ATOM 862 O O . GLY A 1 110 ? 5.650 14.202 26.423 1.00 15.59 110 GLY A O 1
ATOM 863 N N . ASP A 1 111 ? 4.053 13.344 27.756 1.00 15.07 111 ASP A N 1
ATOM 864 C CA . ASP A 1 111 ? 3.526 14.632 28.201 1.00 14.16 111 ASP A CA 1
ATOM 865 C C . ASP A 1 111 ? 3.710 14.765 29.714 1.00 13.22 111 ASP A C 1
ATOM 866 O O . ASP A 1 111 ? 3.148 13.982 30.481 1.00 14.02 111 ASP A O 1
ATOM 871 N N . PHE A 1 112 ? 4.489 15.762 30.130 1.00 12.85 112 PHE A N 1
ATOM 872 C CA . PHE A 1 112 ? 4.779 16.012 31.544 1.00 12.81 112 PHE A CA 1
ATOM 873 C C . PHE A 1 112 ? 3.506 16.235 32.367 1.00 13.54 112 PHE A C 1
ATOM 874 O O . PHE A 1 112 ? 3.511 16.047 33.585 1.00 13.31 112 PHE A O 1
ATOM 882 N N . ASP A 1 113 ? 2.413 16.627 31.707 1.00 13.63 113 ASP A N 1
ATOM 883 C CA . ASP A 1 113 ? 1.152 16.852 32.417 1.00 14.59 113 ASP A CA 1
ATOM 884 C C . ASP A 1 113 ? 0.557 15.564 32.967 1.00 15.24 113 ASP A C 1
ATOM 885 O O . ASP A 1 113 ? -0.390 15.605 33.753 1.00 14.35 113 ASP A O 1
ATOM 890 N N . GLU A 1 114 ? 1.103 14.424 32.557 1.00 14.85 114 GLU A N 1
ATOM 891 C CA . GLU A 1 114 ? 0.600 13.149 33.043 1.00 17.88 114 GLU A CA 1
ATOM 892 C C . GLU A 1 114 ? 0.708 13.118 34.565 1.00 16.97 114 GLU A C 1
ATOM 893 O O . GLU A 1 114 ? -0.107 12.491 35.241 1.00 18.81 114 GLU A O 1
ATOM 899 N N . ILE A 1 115 ? 1.710 13.809 35.105 1.00 16.73 115 ILE A N 1
ATOM 900 C CA . ILE A 1 115 ? 1.913 13.854 36.552 1.00 17.58 115 ILE A CA 1
ATOM 901 C C . ILE A 1 115 ? 0.741 14.559 37.242 1.00 17.60 115 ILE A C 1
ATOM 902 O O . ILE A 1 115 ? 0.369 14.210 38.365 1.00 19.64 115 ILE A O 1
ATOM 907 N N . ARG A 1 116 ? 0.162 15.550 36.572 1.00 18.00 116 ARG A N 1
ATOM 908 C CA . ARG A 1 116 ? -0.975 16.273 37.126 1.00 20.24 116 ARG A CA 1
ATOM 909 C C . ARG A 1 116 ? -2.210 15.386 37.121 1.00 20.65 116 ARG A C 1
ATOM 910 O O . ARG A 1 116 ? -3.102 15.540 37.956 1.00 19.60 116 ARG A O 1
ATOM 918 N N . LEU A 1 117 ? -2.263 14.463 36.169 1.00 21.44 117 LEU A N 1
ATOM 919 C CA . LEU A 1 117 ? -3.390 13.552 36.092 1.00 23.10 117 LEU A CA 1
ATOM 920 C C . LEU A 1 117 ? -3.342 12.670 37.337 1.00 23.34 117 LEU A C 1
ATOM 921 O O . LEU A 1 117 ? -4.375 12.264 37.865 1.00 23.12 117 LEU A O 1
ATOM 926 N N . GLU A 1 118 ? -2.130 12.381 37.804 1.00 22.91 118 GLU A N 1
ATOM 927 C CA . GLU A 1 118 ? -1.944 11.557 38.996 1.00 22.46 118 GLU A CA 1
ATOM 928 C C . GLU A 1 118 ? -2.444 12.334 40.209 1.00 20.93 118 GLU A C 1
ATOM 929 O O . GLU A 1 118 ? -3.066 11.769 41.108 1.00 20.76 118 GLU A O 1
ATOM 935 N N . HIS A 1 119 ? -2.167 13.634 40.228 1.00 19.55 119 HIS A N 1
ATOM 936 C CA . HIS A 1 119 ? -2.619 14.492 41.318 1.00 19.39 119 HIS A CA 1
ATOM 937 C C . HIS A 1 119 ? -4.145 14.448 41.358 1.00 20.40 119 HIS A C 1
ATOM 938 O O . HIS A 1 119 ? -4.752 14.335 42.420 1.00 19.62 119 HIS A O 1
ATOM 945 N N . HIS A 1 120 ? -4.743 14.535 40.175 1.00 21.59 120 HIS A N 1
ATOM 946 C CA . HIS A 1 120 ? -6.190 14.513 40.000 1.00 23.38 120 HIS A CA 1
ATOM 947 C C . HIS A 1 120 ? -6.768 13.223 40.585 1.00 23.57 120 HIS A C 1
ATOM 948 O O . HIS A 1 120 ? -7.770 13.243 41.302 1.00 22.78 120 HIS A O 1
ATOM 955 N N . HIS A 1 121 ? -6.113 12.106 40.287 1.00 25.26 121 HIS A N 1
ATOM 956 C CA . HIS A 1 121 ? -6.540 10.792 40.759 1.00 27.09 121 HIS A CA 1
ATOM 957 C C . HIS A 1 121 ? -6.506 10.646 42.280 1.00 27.87 121 HIS A C 1
ATOM 958 O O . HIS A 1 121 ? -7.325 9.934 42.862 1.00 29.66 121 HIS A O 1
ATOM 965 N N . HIS A 1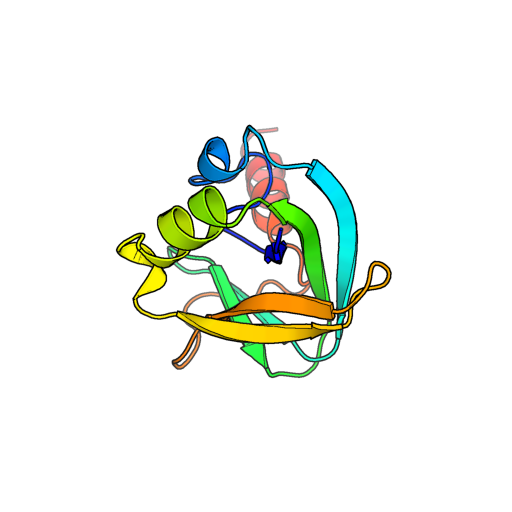 122 ? -5.559 11.321 42.923 1.00 26.70 122 HIS A N 1
ATOM 966 C CA . HIS A 1 122 ? -5.414 11.235 44.372 1.00 27.01 122 HIS A CA 1
ATOM 967 C C . HIS A 1 122 ? -6.208 12.232 45.209 1.00 26.72 122 HIS A C 1
ATOM 968 O O . HIS A 1 122 ? -6.563 11.937 46.351 1.00 27.39 122 HIS A O 1
ATOM 975 N N . HIS A 1 123 ? -6.490 13.404 44.654 1.00 25.04 123 HIS A N 1
ATOM 976 C CA . HIS A 1 123 ? -7.194 14.436 45.409 1.00 24.94 123 HIS A CA 1
ATOM 977 C C . HIS A 1 123 ? -8.577 14.844 44.911 1.00 25.86 123 HIS A C 1
ATOM 978 O O . HIS A 1 123 ? -9.312 15.523 45.629 1.00 25.96 123 HIS A O 1
ATOM 985 N N . HIS A 1 124 ? -8.940 14.443 43.698 1.00 26.35 124 HIS A N 1
ATOM 986 C CA . HIS A 1 124 ? -10.238 14.830 43.157 1.00 27.44 124 HIS A CA 1
ATOM 987 C C . HIS A 1 124 ? -11.100 13.653 42.723 1.00 28.38 124 HIS A C 1
ATOM 988 O O . HIS A 1 124 ? -10.703 12.501 42.991 1.00 30.00 124 HIS A O 1
#

Sequence (118 aa):
SVRIAVYGTLRKGKPLHWYLKGAKFLGEDWIEGYQLYFEYLPYAVKGKGKLKVEVYEVDKETFERINEIEIGTGYRLVEVSTKFGKAFLWEWGSKPRGKRIKSGDFDEIRLEHHHHHH